Protein AF-I0WU30-F1 (afdb_monomer)

Secondary structure (DSSP, 8-state):
----PPP----TT-BHHHHHHHHHHHTT-----SPP-EE-TTS-EEE-HHHHHHHHTSTTS----EEETTT-BHHHHTSPPP--TT-------

Foldseek 3Di:
DPPPDDDDDFDQQDFLVNVVVVVCVVVVNPDPPDWDWDQDPVQAIETAPVVLVVQCPDDPHGVYDYHYRPRHGPCVVVVPPPPDPPPDDDDDD

pLDDT: mean 78.0, 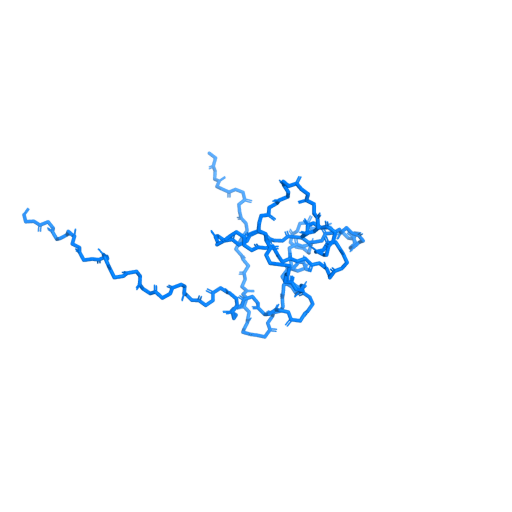std 16.61, range [37.81, 97.12]

InterPro domains:
  IPR024047 MM3350-like superfamily [SSF159941] (8-80)

Radius of gyration: 16.8 Å; Cα contacts (8 Å, |Δi|>4): 99; chains: 1; bounding box: 58×32×36 Å

Sequence (93 aa):
MPSSGNVVAVGPSHTFMDLANAVNDAFGRWDRSHLSMFTLADGRVVTDTEPGAEMAGSIGGPIAEPVDIESSRVARLLAPVGRQPGDVARRPG

Organism: NCBI:txid1165867

Mean predicted aligned error: 10.1 Å

Nearest PDB structures (foldseek):
  4v8m-assembly1_A4  TM=3.014E-01  e=3.904E+00  Trypanosoma brucei brucei TREU927
  8b2l-assembly1_O1  TM=2.544E-01  e=4.788E+00  Nicotiana tabacum
  8q87-assembly1_Ag  TM=2.502E-01  e=5.872E+00  Gallus gallus
  7z3o-assembly1_SH  TM=1.932E-01  e=4.788E+00  Thermochaetoides thermophila DSM 1495

Solvent-accessible surface area (backbone atoms only — not comparable to full-atom values): 6012 Å² total; per-residue (Å²): 127,82,79,93,72,83,91,79,92,80,55,80,79,35,20,41,46,55,50,49,51,52,52,30,60,76,71,70,51,82,77,77,88,63,90,62,76,46,77,45,97,88,48,36,33,35,19,51,62,67,68,26,52,57,43,56,70,40,94,86,42,71,86,26,65,60,36,46,21,75,82,37,34,46,54,69,75,62,47,72,76,70,80,69,94,69,90,77,85,84,79,90,130

Structure (mmCIF, N/CA/C/O backbone):
data_AF-I0WU30-F1
#
_entry.id   AF-I0WU30-F1
#
loop_
_atom_site.group_PDB
_atom_site.id
_atom_site.type_symbol
_atom_site.label_atom_id
_atom_site.label_alt_id
_atom_site.label_comp_id
_atom_site.label_asym_id
_atom_site.label_entity_id
_atom_site.label_seq_id
_atom_site.pdbx_PDB_ins_code
_atom_site.Cartn_x
_atom_site.Cartn_y
_atom_site.Cartn_z
_atom_site.occupancy
_atom_site.B_iso_or_equiv
_atom_site.auth_seq_id
_atom_site.auth_comp_id
_atom_site.auth_asym_id
_atom_site.auth_atom_id
_atom_site.pdbx_PDB_model_num
ATOM 1 N N . MET A 1 1 ? -9.709 -24.138 10.080 1.00 41.09 1 MET A N 1
ATOM 2 C CA . MET A 1 1 ? -8.624 -23.401 10.761 1.00 41.09 1 MET A CA 1
ATOM 3 C C . MET A 1 1 ? -9.052 -21.947 10.882 1.00 41.09 1 MET A C 1
ATOM 5 O O . MET A 1 1 ? -9.683 -21.482 9.936 1.00 41.09 1 MET A O 1
ATOM 9 N N . PRO A 1 2 ? -8.774 -21.237 11.989 1.00 65.50 2 PRO A N 1
ATOM 10 C CA . PRO A 1 2 ? -8.866 -19.775 11.996 1.00 65.50 2 PRO A CA 1
ATOM 11 C C . PRO A 1 2 ? -7.988 -19.234 10.860 1.00 65.50 2 PRO A C 1
ATOM 13 O O . PRO A 1 2 ? -6.967 -19.856 10.552 1.00 65.50 2 PRO A O 1
ATOM 16 N N . SER A 1 3 ? -8.369 -18.135 10.204 1.00 61.41 3 SER A N 1
ATOM 17 C CA . SER A 1 3 ? -7.469 -17.558 9.204 1.00 61.41 3 SER A CA 1
ATOM 18 C C . SER A 1 3 ? -6.204 -17.072 9.913 1.00 61.41 3 SER A C 1
ATOM 20 O O . SER A 1 3 ? -6.267 -16.354 10.906 1.00 61.41 3 SER A O 1
ATOM 22 N N . SER A 1 4 ? -5.039 -17.467 9.411 1.00 72.81 4 SER A N 1
ATOM 23 C CA . SER A 1 4 ? -3.723 -17.011 9.875 1.00 72.81 4 SER A CA 1
ATOM 24 C C . SER A 1 4 ? -3.403 -15.582 9.397 1.00 72.81 4 SER A C 1
ATOM 26 O O . SER A 1 4 ? -2.251 -15.239 9.149 1.00 72.81 4 SER A O 1
ATOM 28 N N . GLY A 1 5 ? -4.434 -14.751 9.214 1.00 77.00 5 GLY A N 1
ATOM 29 C CA . GLY A 1 5 ? -4.303 -13.379 8.736 1.00 77.00 5 GLY A CA 1
ATOM 30 C C . GLY A 1 5 ? -4.067 -12.398 9.882 1.00 77.00 5 GLY A C 1
ATOM 31 O O . GLY A 1 5 ? -4.688 -12.510 10.935 1.00 77.00 5 GLY A O 1
ATOM 32 N N . ASN A 1 6 ? -3.207 -11.406 9.648 1.00 80.12 6 ASN A N 1
ATOM 33 C CA . ASN A 1 6 ? -3.040 -10.246 10.523 1.00 80.12 6 ASN A CA 1
ATOM 34 C C . ASN A 1 6 ? -3.853 -9.060 9.982 1.00 80.12 6 ASN A C 1
ATOM 36 O O . ASN A 1 6 ? -3.941 -8.871 8.769 1.00 80.12 6 ASN A O 1
ATOM 40 N N . VAL A 1 7 ? -4.415 -8.243 10.876 1.00 86.19 7 VAL A N 1
ATOM 41 C CA . VAL A 1 7 ? -5.044 -6.961 10.519 1.00 86.19 7 VAL A CA 1
ATOM 42 C C . VAL A 1 7 ? -4.036 -5.841 10.764 1.00 86.19 7 VAL A C 1
ATOM 44 O O . VAL A 1 7 ? -3.536 -5.703 11.878 1.00 86.19 7 VAL A O 1
ATOM 47 N N . VAL A 1 8 ? -3.754 -5.035 9.736 1.00 85.25 8 VAL A N 1
ATOM 48 C CA . VAL A 1 8 ? -2.822 -3.897 9.801 1.00 85.25 8 VAL A CA 1
ATOM 49 C C . VAL A 1 8 ? -3.589 -2.597 9.557 1.00 85.25 8 VAL A C 1
ATOM 51 O O . VAL A 1 8 ? -4.333 -2.485 8.584 1.00 85.25 8 VAL A O 1
ATOM 54 N N . ALA A 1 9 ? -3.415 -1.608 10.435 1.00 91.12 9 ALA A N 1
ATOM 55 C CA . ALA A 1 9 ? -3.988 -0.277 10.252 1.00 91.12 9 ALA A CA 1
ATOM 56 C C . ALA A 1 9 ? -3.113 0.563 9.308 1.00 91.12 9 ALA A C 1
ATOM 58 O O . ALA A 1 9 ? -1.894 0.615 9.458 1.00 91.12 9 ALA A O 1
ATOM 59 N N . VAL A 1 10 ? -3.739 1.256 8.355 1.00 91.81 10 VAL A N 1
ATOM 60 C CA . VAL A 1 10 ? -3.041 2.048 7.335 1.00 91.81 10 VAL A CA 1
ATOM 61 C C . VAL A 1 10 ? -3.553 3.485 7.358 1.00 91.81 10 VAL A C 1
ATOM 63 O O . VAL A 1 10 ? -4.737 3.737 7.146 1.00 91.81 10 VAL A O 1
ATOM 66 N N . GLY A 1 11 ? -2.653 4.433 7.620 1.00 92.44 11 GLY A N 1
ATOM 67 C CA . GLY A 1 11 ? -2.948 5.859 7.553 1.00 92.44 11 GLY A CA 1
ATOM 68 C C . GLY A 1 11 ? -2.932 6.390 6.112 1.00 92.44 11 GLY A C 1
ATOM 69 O O . GLY A 1 11 ? -2.334 5.779 5.226 1.00 92.44 11 GLY A O 1
ATOM 70 N N . PRO A 1 12 ? -3.530 7.566 5.855 1.00 92.69 12 PRO A N 1
ATOM 71 C CA . PRO A 1 12 ? -3.649 8.134 4.508 1.00 92.69 12 PRO A CA 1
ATOM 72 C C . PRO A 1 12 ? -2.312 8.554 3.876 1.00 92.69 12 PRO A C 1
ATOM 74 O O . PRO A 1 12 ? -2.264 8.808 2.672 1.00 92.69 12 PRO A O 1
ATOM 77 N N . SER A 1 13 ? -1.246 8.651 4.673 1.00 94.69 13 SER A N 1
ATOM 78 C CA . SER A 1 13 ? 0.107 8.982 4.214 1.00 94.69 13 SER A CA 1
ATOM 79 C C . SER A 1 13 ? 1.009 7.763 4.047 1.00 94.69 13 SER A C 1
ATOM 81 O O . SER A 1 13 ? 2.065 7.918 3.448 1.00 94.69 13 SER A O 1
ATOM 83 N N . HIS A 1 14 ? 0.607 6.583 4.536 1.00 96.62 14 HIS A N 1
ATOM 84 C CA . HIS A 1 14 ? 1.455 5.398 4.458 1.00 96.62 14 HIS A CA 1
ATOM 85 C C . HIS A 1 14 ? 1.621 4.929 3.017 1.00 96.62 14 HIS A C 1
ATOM 87 O O . HIS A 1 14 ? 0.645 4.783 2.263 1.00 96.62 14 HIS A O 1
ATOM 93 N N . THR A 1 15 ? 2.872 4.681 2.660 1.00 97.12 15 THR A N 1
ATOM 94 C CA . THR A 1 15 ? 3.255 4.096 1.382 1.00 97.12 15 THR A CA 1
ATOM 95 C C . THR A 1 15 ? 3.152 2.576 1.443 1.00 97.12 15 THR A C 1
ATOM 97 O O . THR A 1 15 ? 2.907 1.986 2.501 1.00 97.12 15 THR A O 1
ATOM 100 N N . PHE A 1 16 ? 3.308 1.907 0.303 1.00 95.88 16 PHE A N 1
ATOM 101 C CA . PHE A 1 16 ? 3.421 0.450 0.306 1.00 95.88 16 PHE A CA 1
ATOM 102 C C . PHE A 1 16 ? 4.735 -0.018 0.954 1.00 95.88 16 PHE A C 1
ATOM 104 O O . PHE A 1 16 ? 4.760 -1.112 1.514 1.00 95.88 16 PHE A O 1
ATOM 111 N N . MET A 1 17 ? 5.784 0.814 0.971 1.00 95.44 17 MET A N 1
ATOM 112 C CA . MET A 1 17 ? 7.011 0.538 1.729 1.00 95.44 17 MET A CA 1
ATOM 113 C C . MET A 1 17 ? 6.759 0.565 3.244 1.00 95.44 17 MET A C 1
ATOM 115 O O . MET A 1 17 ? 7.210 -0.325 3.966 1.00 95.44 17 MET A O 1
ATOM 119 N N . ASP A 1 18 ? 5.970 1.524 3.741 1.00 95.31 18 ASP A N 1
ATOM 120 C CA . ASP A 1 18 ? 5.557 1.543 5.153 1.00 95.31 18 ASP A CA 1
ATOM 121 C C . ASP A 1 18 ? 4.773 0.275 5.520 1.00 95.31 18 ASP A C 1
ATOM 123 O O . ASP A 1 18 ? 5.000 -0.330 6.570 1.00 95.31 18 ASP A O 1
ATOM 127 N N . LEU A 1 19 ? 3.881 -0.170 4.627 1.00 94.56 19 LEU A N 1
ATOM 128 C CA . LEU A 1 19 ? 3.138 -1.418 4.801 1.00 94.56 19 LEU A CA 1
ATOM 129 C C . LEU A 1 19 ? 4.063 -2.645 4.797 1.00 94.56 19 LEU A C 1
ATOM 131 O O . LEU A 1 19 ? 3.899 -3.521 5.643 1.00 94.56 19 LEU A O 1
ATOM 135 N N . ALA A 1 20 ? 5.036 -2.714 3.885 1.00 93.31 20 ALA A N 1
ATOM 136 C CA . ALA A 1 20 ? 6.007 -3.806 3.827 1.00 93.31 20 ALA A CA 1
ATOM 137 C C . ALA A 1 20 ? 6.832 -3.903 5.119 1.00 93.31 20 ALA A C 1
ATOM 139 O O . ALA A 1 20 ? 6.982 -4.989 5.680 1.00 93.31 20 ALA A O 1
ATOM 140 N N . ASN A 1 21 ? 7.289 -2.765 5.646 1.00 91.69 21 ASN A N 1
ATOM 141 C CA . ASN A 1 21 ? 7.982 -2.708 6.932 1.00 91.69 21 ASN A CA 1
ATOM 142 C C . ASN A 1 21 ? 7.088 -3.182 8.087 1.00 91.69 21 ASN A C 1
ATOM 144 O O . ASN A 1 21 ? 7.522 -4.017 8.877 1.00 91.69 21 ASN A O 1
ATOM 148 N N . ALA A 1 22 ? 5.826 -2.742 8.140 1.00 91.69 22 ALA A N 1
ATOM 149 C CA . ALA A 1 22 ? 4.880 -3.193 9.162 1.00 91.69 22 ALA A CA 1
ATOM 150 C C . ALA A 1 22 ? 4.607 -4.708 9.091 1.00 91.69 22 ALA A C 1
ATOM 152 O O . ALA A 1 22 ? 4.491 -5.367 10.125 1.00 91.69 22 ALA A O 1
ATOM 153 N N . VAL A 1 23 ? 4.531 -5.281 7.883 1.00 89.62 23 VAL A N 1
ATOM 154 C CA . VAL A 1 23 ? 4.416 -6.735 7.683 1.00 89.62 23 VAL A CA 1
ATOM 155 C C . VAL A 1 23 ? 5.680 -7.446 8.168 1.00 89.62 23 VAL A C 1
ATOM 157 O O . VAL A 1 23 ? 5.576 -8.417 8.915 1.00 89.62 23 VAL A O 1
ATOM 160 N N . ASN A 1 24 ? 6.868 -6.965 7.800 1.00 89.31 24 ASN A N 1
ATOM 161 C CA . ASN A 1 24 ? 8.130 -7.553 8.254 1.00 89.31 24 ASN A CA 1
ATOM 162 C C . ASN A 1 24 ? 8.236 -7.562 9.784 1.00 89.31 24 ASN A C 1
ATOM 164 O O . ASN A 1 24 ? 8.556 -8.603 10.363 1.00 89.31 24 ASN A O 1
ATOM 168 N N . ASP A 1 25 ? 7.878 -6.455 10.434 1.00 87.38 25 ASP A N 1
ATOM 169 C CA . ASP A 1 25 ? 7.876 -6.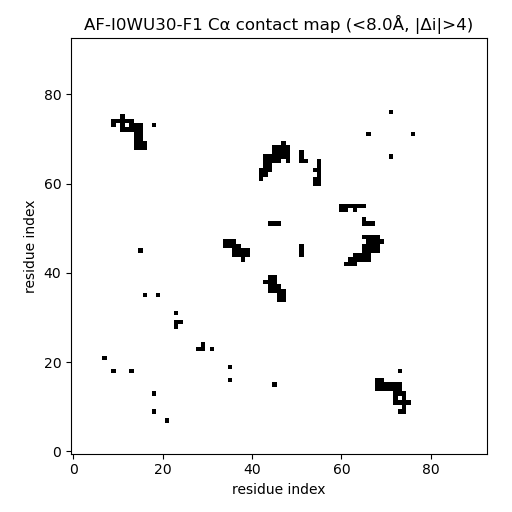336 11.892 1.00 87.38 25 ASP A CA 1
ATOM 170 C C . ASP A 1 25 ? 6.852 -7.298 12.534 1.00 87.38 25 ASP A C 1
ATOM 172 O O . ASP A 1 25 ? 7.181 -7.999 13.493 1.00 87.38 25 ASP A O 1
ATOM 176 N N . ALA A 1 26 ? 5.641 -7.422 11.968 1.00 85.94 26 ALA A N 1
ATOM 177 C CA . ALA A 1 26 ? 4.597 -8.330 12.463 1.00 85.94 26 ALA A CA 1
ATOM 178 C C . ALA A 1 26 ? 4.977 -9.821 12.371 1.00 85.94 26 ALA A C 1
ATOM 180 O O . ALA A 1 26 ? 4.511 -10.629 13.176 1.00 85.94 26 ALA A O 1
ATOM 181 N N . PHE A 1 27 ? 5.822 -10.190 11.405 1.00 82.88 27 PHE A N 1
ATOM 182 C CA . PHE A 1 27 ? 6.315 -11.559 11.217 1.00 82.88 27 PHE A CA 1
ATOM 183 C C . PHE A 1 27 ? 7.739 -11.781 11.761 1.00 82.88 27 PHE A C 1
ATOM 185 O O . PHE A 1 27 ? 8.302 -12.857 11.557 1.00 82.88 27 PHE A O 1
ATOM 192 N N . GLY A 1 28 ? 8.330 -10.798 12.452 1.00 82.62 28 GLY A N 1
ATOM 193 C CA . GLY A 1 28 ? 9.667 -10.912 13.045 1.00 82.62 28 GLY A CA 1
ATOM 194 C C . GLY A 1 28 ? 10.797 -11.077 12.021 1.00 82.62 28 GLY A C 1
ATOM 195 O O . GLY A 1 28 ? 11.838 -11.660 12.335 1.00 82.62 28 GLY A O 1
ATOM 196 N N . ARG A 1 29 ? 10.603 -10.601 10.784 1.00 78.06 29 ARG A N 1
ATOM 197 C CA . ARG A 1 29 ? 11.637 -10.615 9.743 1.00 78.06 29 ARG A CA 1
ATOM 198 C C . ARG A 1 29 ? 12.572 -9.427 9.937 1.00 78.06 29 ARG A C 1
ATOM 200 O O . ARG A 1 29 ? 12.183 -8.277 9.775 1.00 78.06 29 ARG A O 1
ATOM 207 N N . TRP A 1 30 ? 13.815 -9.736 10.285 1.00 69.88 30 TRP A N 1
ATOM 208 C CA . TRP A 1 30 ? 14.859 -8.765 10.611 1.00 69.88 30 TRP A CA 1
ATOM 209 C C . TRP A 1 30 ? 15.798 -8.476 9.431 1.00 69.88 30 TRP A C 1
ATOM 211 O O . TRP A 1 30 ? 16.405 -7.410 9.390 1.00 69.88 30 TRP A O 1
ATOM 221 N N . ASP A 1 31 ? 15.867 -9.374 8.444 1.00 76.25 31 ASP A N 1
ATOM 222 C CA . ASP A 1 31 ? 16.520 -9.112 7.161 1.00 76.25 31 ASP A CA 1
ATOM 223 C C . ASP A 1 31 ? 15.529 -8.450 6.188 1.00 76.25 31 ASP A C 1
ATOM 225 O O . ASP A 1 31 ? 14.565 -9.076 5.739 1.00 76.25 31 ASP A O 1
ATOM 229 N N . ARG A 1 32 ? 15.759 -7.164 5.892 1.00 73.44 32 ARG A N 1
ATOM 230 C CA . ARG A 1 32 ? 14.925 -6.340 5.000 1.00 73.44 32 ARG A CA 1
ATOM 231 C C . ARG A 1 32 ? 15.447 -6.289 3.559 1.00 73.44 32 ARG A C 1
ATOM 233 O O . ARG A 1 32 ? 14.925 -5.520 2.764 1.00 73.44 32 ARG A O 1
ATOM 240 N N . SER A 1 33 ? 16.441 -7.104 3.201 1.00 78.06 33 SER A N 1
ATOM 241 C CA . SER A 1 33 ? 17.010 -7.139 1.844 1.00 78.06 33 SER A CA 1
ATOM 242 C C . SER A 1 33 ? 16.191 -7.951 0.832 1.00 78.06 33 SER A C 1
ATOM 244 O O . SER A 1 33 ? 16.627 -8.147 -0.299 1.00 78.06 33 SER A O 1
ATOM 246 N N . HIS A 1 34 ? 15.011 -8.441 1.217 1.00 76.44 34 HIS A N 1
ATOM 247 C CA . HIS A 1 34 ? 14.134 -9.195 0.327 1.00 76.44 34 HIS A CA 1
ATOM 248 C C . HIS A 1 34 ? 13.157 -8.281 -0.412 1.00 76.44 34 HIS A C 1
ATOM 250 O O . HIS A 1 34 ? 12.620 -7.332 0.159 1.00 76.44 34 HIS A O 1
ATOM 256 N N . LEU A 1 35 ? 12.870 -8.639 -1.665 1.00 86.25 35 LEU A N 1
ATOM 257 C CA . LEU A 1 35 ? 11.877 -7.962 -2.490 1.00 86.25 35 LEU A CA 1
ATOM 258 C C . LEU A 1 35 ? 10.512 -7.925 -1.793 1.00 86.25 35 LEU A C 1
ATOM 260 O O . LEU A 1 35 ? 10.003 -8.954 -1.337 1.00 86.25 35 LEU A O 1
ATOM 264 N N . SER A 1 36 ? 9.900 -6.743 -1.781 1.00 90.88 36 SER A N 1
ATOM 265 C CA . SER A 1 36 ? 8.510 -6.554 -1.375 1.00 90.88 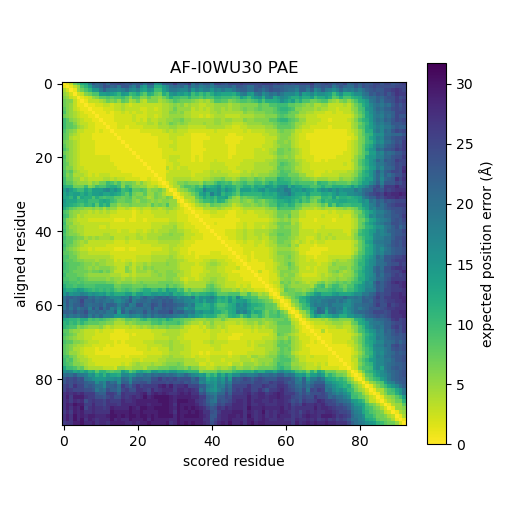36 SER A CA 1
ATOM 266 C C . SER A 1 36 ? 7.633 -6.356 -2.609 1.00 90.88 36 SER A C 1
ATOM 268 O O . SER A 1 36 ? 7.918 -5.529 -3.476 1.00 90.88 36 SER A O 1
ATOM 270 N N . MET A 1 37 ? 6.560 -7.139 -2.703 1.00 91.62 37 MET A N 1
ATOM 271 C CA . MET A 1 37 ? 5.647 -7.106 -3.841 1.00 91.62 37 MET A CA 1
ATOM 272 C C . MET A 1 37 ? 4.205 -7.310 -3.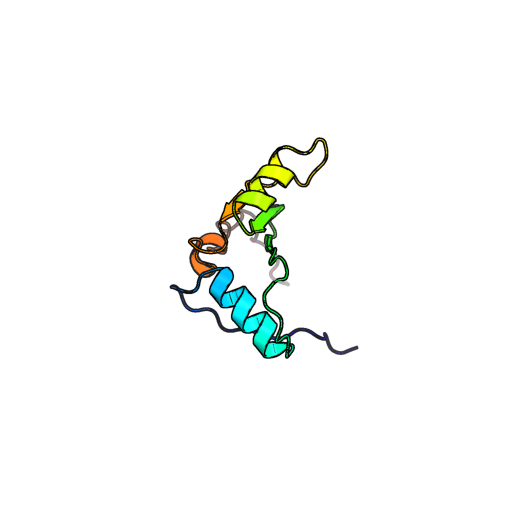384 1.00 91.62 37 MET A C 1
ATOM 274 O O . MET A 1 37 ? 3.914 -8.205 -2.588 1.00 91.62 37 MET A O 1
ATOM 278 N N . PHE A 1 38 ? 3.300 -6.504 -3.931 1.00 91.62 38 PHE A N 1
ATOM 279 C CA . PHE A 1 38 ? 1.865 -6.600 -3.692 1.00 91.62 38 PHE A CA 1
ATOM 280 C C . PHE A 1 38 ? 1.122 -6.720 -5.016 1.00 91.62 38 PHE A C 1
ATOM 282 O O . PHE A 1 38 ? 1.346 -5.931 -5.930 1.00 91.62 38 PHE A O 1
ATOM 289 N N . THR A 1 39 ? 0.192 -7.666 -5.097 1.00 88.94 39 THR A N 1
ATOM 290 C CA . THR A 1 39 ? -0.751 -7.767 -6.213 1.00 88.94 39 THR A CA 1
ATOM 291 C C . THR A 1 39 ? -2.092 -7.213 -5.761 1.0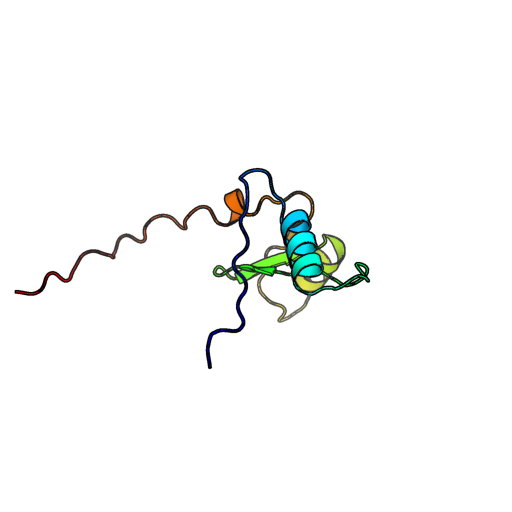0 88.94 39 THR A C 1
ATOM 293 O O . THR A 1 39 ? -2.679 -7.697 -4.791 1.00 88.94 39 THR A O 1
ATOM 296 N N . LEU A 1 40 ? -2.567 -6.178 -6.444 1.00 88.62 40 LEU A N 1
ATOM 297 C CA . LEU A 1 40 ? -3.872 -5.587 -6.179 1.00 88.62 40 LEU A CA 1
ATOM 298 C C . LEU A 1 40 ? -4.976 -6.412 -6.848 1.00 88.62 40 LEU A C 1
ATOM 300 O O . LEU A 1 40 ? -4.739 -7.150 -7.803 1.00 88.62 40 LEU A O 1
ATOM 304 N N . ALA A 1 41 ? -6.210 -6.272 -6.359 1.00 85.44 41 ALA A N 1
ATOM 305 C CA . ALA A 1 41 ? -7.361 -7.009 -6.889 1.00 85.44 41 ALA A CA 1
ATOM 306 C C . ALA A 1 41 ? -7.656 -6.701 -8.371 1.00 85.44 41 ALA A C 1
ATOM 308 O O . ALA A 1 41 ? -8.287 -7.506 -9.049 1.00 85.44 41 ALA A O 1
ATOM 309 N N . ASP A 1 42 ? -7.196 -5.550 -8.867 1.00 83.06 42 ASP A N 1
ATOM 310 C CA . ASP A 1 42 ? -7.301 -5.134 -10.269 1.00 83.06 42 ASP A CA 1
ATOM 311 C C . ASP A 1 42 ? -6.142 -5.633 -11.154 1.00 83.06 42 ASP A C 1
ATOM 313 O O . ASP A 1 42 ? -6.090 -5.306 -12.336 1.00 83.06 42 ASP A O 1
ATOM 317 N N . GLY A 1 43 ? -5.226 -6.438 -10.605 1.00 81.44 43 GLY A N 1
ATOM 318 C CA . GLY A 1 43 ? -4.100 -7.027 -11.330 1.00 81.44 43 GLY A CA 1
ATOM 319 C C . GLY A 1 43 ? -2.836 -6.166 -11.365 1.00 81.44 43 GLY A C 1
ATOM 320 O O . GLY A 1 43 ? -1.805 -6.648 -11.833 1.00 81.44 43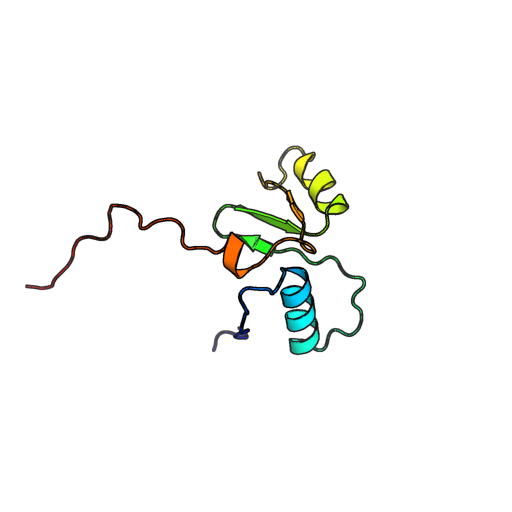 GLY A O 1
ATOM 321 N N . ARG A 1 44 ? -2.864 -4.933 -10.837 1.00 86.75 44 ARG A N 1
ATOM 322 C CA . ARG A 1 44 ? -1.649 -4.113 -10.716 1.00 86.75 44 ARG A CA 1
ATOM 323 C C . ARG A 1 44 ? -0.665 -4.728 -9.729 1.00 86.75 44 ARG A C 1
ATOM 325 O O . ARG A 1 44 ? -1.061 -5.317 -8.719 1.00 86.75 44 ARG A O 1
ATOM 332 N N . VAL A 1 45 ? 0.621 -4.540 -10.007 1.00 89.19 45 VAL A N 1
ATOM 333 C CA . VAL A 1 45 ? 1.715 -4.986 -9.143 1.00 89.19 45 VAL A CA 1
ATOM 334 C C . VAL A 1 45 ? 2.430 -3.764 -8.588 1.00 89.19 45 VAL A C 1
ATOM 336 O O . VAL A 1 45 ? 2.886 -2.901 -9.336 1.00 89.19 45 VAL A O 1
ATOM 339 N N . VAL A 1 46 ? 2.517 -3.701 -7.261 1.00 92.69 46 VAL A N 1
ATOM 340 C CA . VAL A 1 46 ? 3.259 -2.671 -6.533 1.00 92.69 46 VAL A CA 1
ATOM 341 C C . VAL A 1 46 ? 4.561 -3.279 -6.034 1.00 92.69 46 VAL A C 1
ATOM 343 O O . VAL A 1 46 ? 4.530 -4.245 -5.269 1.00 92.69 46 VAL A O 1
ATOM 346 N N . THR A 1 47 ? 5.691 -2.743 -6.481 1.00 93.25 47 THR A N 1
ATOM 347 C CA . THR A 1 47 ? 7.032 -3.238 -6.148 1.00 93.25 47 THR A CA 1
ATOM 348 C C . THR A 1 47 ? 8.081 -2.150 -6.398 1.00 93.25 47 THR A C 1
ATOM 350 O O . THR A 1 47 ? 7.734 -1.035 -6.790 1.00 93.25 47 THR A O 1
ATOM 353 N N . ASP A 1 48 ? 9.353 -2.449 -6.159 1.00 90.38 48 ASP A N 1
ATOM 354 C CA . ASP A 1 48 ? 10.448 -1.548 -6.506 1.00 90.38 48 ASP A CA 1
ATOM 355 C C . ASP A 1 48 ? 10.508 -1.310 -8.024 1.00 90.38 48 ASP A C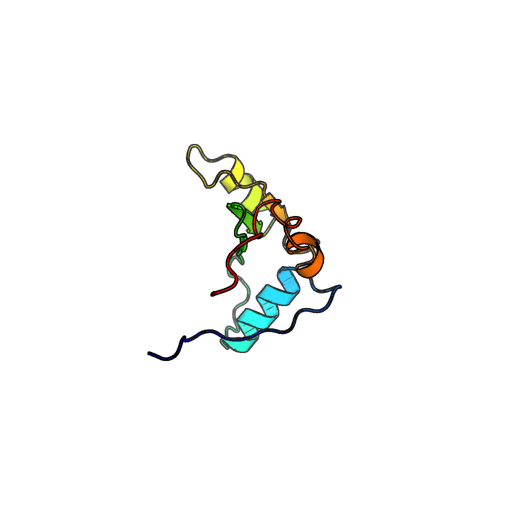 1
ATOM 357 O O . ASP A 1 48 ? 10.148 -2.172 -8.833 1.00 90.38 48 ASP A O 1
ATOM 361 N N . THR A 1 49 ? 10.976 -0.123 -8.416 1.00 87.25 49 THR A N 1
ATOM 362 C CA . THR A 1 49 ? 10.943 0.338 -9.815 1.00 87.25 49 THR A CA 1
ATOM 363 C C . THR A 1 49 ? 11.690 -0.602 -10.769 1.00 87.25 49 THR A C 1
ATOM 365 O O . THR A 1 49 ? 11.184 -0.904 -11.850 1.00 87.25 49 THR A O 1
ATOM 368 N N . GLU A 1 50 ? 12.876 -1.078 -10.381 1.00 87.94 50 GLU A N 1
ATOM 369 C CA . GLU A 1 50 ? 13.714 -1.936 -11.230 1.00 87.94 50 GLU A CA 1
ATOM 370 C C . GLU A 1 50 ? 13.081 -3.326 -11.456 1.00 87.94 50 GLU A C 1
ATOM 372 O O . GLU A 1 50 ? 12.793 -3.647 -12.612 1.00 87.94 50 GLU A O 1
ATOM 377 N N . PRO A 1 51 ? 12.715 -4.099 -10.411 1.00 85.25 51 PRO A N 1
ATOM 378 C CA . PRO A 1 51 ? 11.945 -5.335 -10.581 1.00 85.25 51 PRO A CA 1
ATOM 379 C C . PRO A 1 51 ? 10.630 -5.129 -11.347 1.00 85.25 51 PRO A C 1
ATOM 381 O O . PRO A 1 51 ? 10.250 -5.952 -12.181 1.00 85.25 51 PRO A O 1
ATOM 384 N N . GLY A 1 52 ? 9.931 -4.016 -11.093 1.00 84.12 52 GLY A N 1
ATOM 385 C CA . GLY A 1 52 ? 8.704 -3.643 -11.799 1.00 84.12 52 GLY A CA 1
ATOM 386 C C . GLY A 1 52 ? 8.899 -3.533 -13.312 1.00 84.12 52 GLY A C 1
ATOM 387 O O . GLY A 1 52 ? 8.097 -4.065 -14.084 1.00 84.12 52 GLY A O 1
ATOM 388 N N . ALA A 1 53 ? 9.983 -2.884 -13.740 1.00 82.69 53 ALA A N 1
ATOM 389 C CA . ALA A 1 53 ? 10.320 -2.719 -15.149 1.00 82.69 53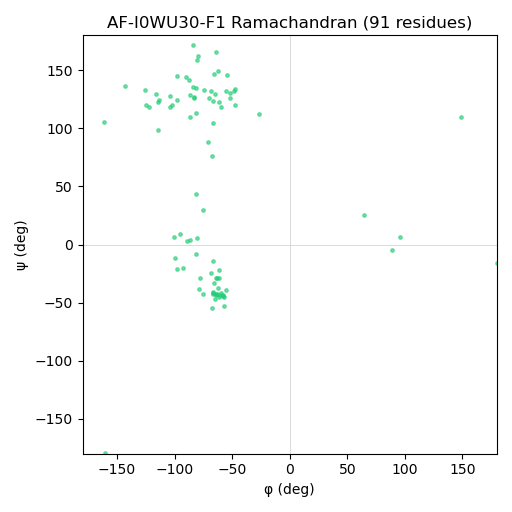 ALA A CA 1
ATOM 390 C C . ALA A 1 53 ? 10.664 -4.055 -15.831 1.00 82.69 53 ALA A C 1
ATOM 392 O O . ALA A 1 53 ? 10.219 -4.302 -16.955 1.00 82.69 53 ALA A O 1
ATOM 393 N N . GLU A 1 54 ? 11.400 -4.938 -15.151 1.00 83.19 54 GLU A N 1
ATOM 394 C CA . GLU A 1 54 ? 11.736 -6.271 -15.671 1.00 83.19 54 GLU A CA 1
ATOM 395 C C . GLU A 1 54 ? 10.487 -7.141 -15.886 1.00 83.19 54 GLU A C 1
ATOM 397 O O . GLU A 1 54 ? 10.332 -7.800 -16.922 1.00 83.19 54 GLU A O 1
ATOM 402 N N . MET A 1 55 ? 9.552 -7.107 -14.933 1.00 78.81 55 MET A N 1
ATOM 403 C CA . MET A 1 55 ? 8.295 -7.852 -15.027 1.00 78.81 55 MET A CA 1
ATOM 404 C C . MET A 1 55 ? 7.399 -7.332 -16.155 1.00 78.81 55 MET A C 1
ATOM 406 O O . MET A 1 55 ? 6.853 -8.135 -16.913 1.00 78.81 55 MET A O 1
ATOM 410 N N . ALA A 1 56 ? 7.289 -6.010 -16.318 1.00 76.50 56 ALA A N 1
ATOM 411 C CA . ALA A 1 56 ? 6.498 -5.397 -17.386 1.00 76.50 56 ALA A CA 1
ATOM 412 C C . ALA A 1 56 ? 7.027 -5.735 -18.796 1.00 76.50 56 ALA A C 1
ATOM 414 O O . ALA A 1 56 ? 6.253 -5.801 -19.751 1.00 76.50 56 ALA A O 1
ATOM 415 N N . GLY A 1 57 ? 8.335 -5.976 -18.932 1.00 71.31 57 GLY A N 1
ATOM 416 C CA . GLY A 1 57 ? 8.969 -6.384 -20.189 1.00 71.31 57 GLY A CA 1
ATOM 417 C 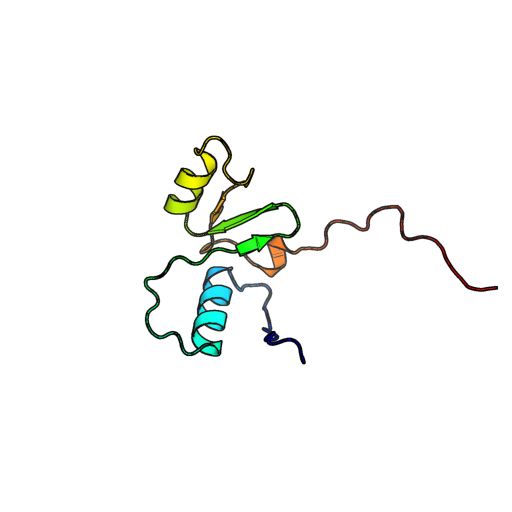C . GLY A 1 57 ? 8.859 -7.880 -20.520 1.00 71.31 57 GLY A C 1
ATOM 418 O O . GLY A 1 57 ? 9.240 -8.288 -21.618 1.00 71.31 57 GLY A O 1
ATOM 419 N N . SER A 1 58 ? 8.356 -8.713 -19.602 1.00 71.06 58 SER A N 1
ATOM 420 C CA . SER A 1 58 ? 8.340 -10.172 -19.761 1.00 71.06 58 SER A CA 1
ATOM 421 C C . SER A 1 58 ? 7.152 -10.663 -20.601 1.00 71.06 58 SER A C 1
ATOM 423 O O . SER A 1 58 ? 5.991 -10.401 -20.286 1.00 71.06 58 SER A O 1
ATOM 425 N N . ILE A 1 59 ? 7.418 -11.453 -21.651 1.00 51.22 59 ILE A N 1
ATOM 426 C CA . ILE A 1 59 ? 6.375 -12.093 -22.473 1.00 51.22 59 ILE A CA 1
ATOM 427 C C . ILE A 1 59 ? 5.640 -13.140 -21.618 1.00 51.22 59 ILE A C 1
ATOM 429 O O . ILE A 1 59 ? 6.171 -14.215 -21.351 1.00 51.22 59 ILE A O 1
ATOM 433 N N . GLY A 1 60 ? 4.417 -12.817 -21.187 1.00 61.28 60 GLY A N 1
ATOM 434 C CA . GLY A 1 60 ? 3.577 -13.682 -20.346 1.00 61.28 60 GLY A CA 1
ATOM 435 C C . GLY A 1 60 ? 3.648 -13.398 -18.841 1.00 61.28 60 GLY A C 1
ATOM 436 O O . GLY A 1 60 ? 3.053 -14.144 -18.065 1.00 61.28 60 GLY A O 1
ATOM 437 N N . GLY A 1 61 ? 4.345 -12.333 -18.427 1.00 56.75 61 GLY A N 1
ATOM 438 C CA . GLY A 1 61 ? 4.266 -11.818 -17.059 1.00 56.75 61 GLY A CA 1
ATOM 439 C C . GLY A 1 61 ? 2.861 -11.295 -16.727 1.00 56.75 61 GLY A C 1
ATOM 440 O O . GLY A 1 61 ? 2.045 -11.110 -17.638 1.00 56.75 61 GLY A O 1
ATOM 441 N N . PRO A 1 62 ? 2.538 -11.062 -15.439 1.00 55.94 62 PRO A N 1
ATOM 442 C CA . PRO A 1 62 ? 1.286 -10.404 -15.087 1.00 55.94 62 PRO A CA 1
ATOM 443 C C . PRO A 1 62 ? 1.179 -9.107 -15.898 1.00 55.94 62 PRO A C 1
ATOM 445 O O . PRO A 1 62 ? 2.145 -8.350 -15.970 1.00 55.94 62 PRO A O 1
ATOM 448 N N . ILE A 1 63 ? 0.032 -8.881 -16.549 1.00 56.25 63 ILE A N 1
ATOM 449 C CA . ILE A 1 63 ? -0.275 -7.631 -17.258 1.00 56.25 63 ILE A CA 1
ATOM 450 C C . ILE A 1 63 ? -0.418 -6.548 -16.185 1.00 56.25 63 ILE A C 1
ATOM 452 O O . ILE A 1 63 ? -1.520 -6.212 -15.764 1.00 56.25 63 ILE A O 1
ATOM 456 N N . ALA A 1 64 ? 0.705 -6.093 -15.652 1.00 63.62 64 ALA A N 1
ATOM 457 C CA . ALA A 1 64 ? 0.757 -5.249 -14.483 1.00 63.62 64 ALA A CA 1
ATOM 458 C C . ALA A 1 64 ? 1.471 -3.960 -14.854 1.00 63.62 64 ALA A C 1
ATOM 460 O O . ALA A 1 64 ? 2.641 -3.961 -15.228 1.00 63.62 64 ALA A O 1
ATOM 461 N N . GLU A 1 65 ? 0.745 -2.853 -14.739 1.00 73.38 65 GLU A N 1
ATOM 462 C CA . GLU A 1 65 ? 1.361 -1.538 -14.632 1.00 73.38 65 GLU A CA 1
ATOM 463 C C . GLU A 1 65 ? 2.256 -1.550 -13.380 1.00 73.38 65 GLU A C 1
ATOM 465 O O . GLU A 1 65 ? 1.732 -1.798 -12.285 1.00 73.38 65 GLU A O 1
ATOM 470 N N . PRO A 1 66 ? 3.582 -1.355 -13.514 1.00 77.62 66 PRO A N 1
ATOM 471 C CA . PRO A 1 66 ? 4.464 -1.316 -12.362 1.00 77.62 66 PRO A CA 1
ATOM 472 C C . PRO A 1 66 ? 4.193 -0.039 -11.568 1.00 77.62 66 PRO A C 1
ATOM 474 O O . PRO A 1 66 ? 4.232 1.070 -12.103 1.00 77.62 66 PRO A O 1
ATOM 477 N N . VAL A 1 67 ? 3.916 -0.206 -10.279 1.00 86.94 67 VAL A N 1
ATOM 478 C CA . VAL A 1 67 ? 3.666 0.894 -9.350 1.00 86.94 67 VAL A CA 1
ATOM 479 C C . VAL A 1 67 ? 4.780 0.917 -8.312 1.00 86.94 67 VAL A C 1
ATOM 481 O O . VAL A 1 67 ? 4.988 -0.069 -7.610 1.00 86.94 67 VAL A O 1
ATOM 484 N N . ASP A 1 68 ? 5.471 2.050 -8.202 1.00 91.00 68 ASP A N 1
ATOM 485 C CA . ASP A 1 68 ? 6.587 2.214 -7.270 1.00 91.00 68 ASP A CA 1
ATOM 486 C C . ASP A 1 68 ? 6.124 2.156 -5.808 1.00 91.00 68 ASP A C 1
ATOM 488 O O . ASP A 1 68 ? 5.275 2.943 -5.379 1.00 91.00 68 ASP A O 1
ATOM 492 N N . ILE A 1 69 ? 6.701 1.237 -5.040 1.00 94.19 69 ILE A N 1
ATOM 493 C CA . ILE A 1 69 ? 6.372 0.967 -3.639 1.00 94.19 69 ILE A CA 1
ATOM 494 C C . ILE A 1 69 ? 6.703 2.129 -2.690 1.00 94.19 69 ILE A C 1
ATOM 496 O O . ILE A 1 69 ? 5.978 2.338 -1.708 1.00 94.19 69 ILE A O 1
ATOM 500 N N . GLU A 1 70 ? 7.764 2.889 -2.972 1.00 94.38 70 GLU A N 1
ATOM 501 C CA . GLU A 1 70 ? 8.261 3.930 -2.069 1.00 94.38 70 GLU A CA 1
ATOM 502 C C . GLU A 1 70 ? 7.378 5.174 -2.085 1.00 94.38 70 GLU A C 1
ATOM 504 O O . GLU A 1 70 ? 7.078 5.737 -1.034 1.00 94.38 70 GLU A O 1
ATOM 509 N N . SER A 1 71 ? 6.928 5.606 -3.263 1.00 93.81 71 SER A N 1
ATOM 510 C CA . SER A 1 71 ? 6.146 6.839 -3.413 1.00 93.81 71 SER A CA 1
ATOM 511 C C . SER A 1 71 ? 4.629 6.622 -3.366 1.00 93.81 71 SER A C 1
ATOM 513 O O . SER A 1 71 ? 3.850 7.549 -3.095 1.00 93.81 71 SER A O 1
ATOM 515 N N . SER A 1 72 ? 4.176 5.393 -3.609 1.00 93.50 72 SER A N 1
ATOM 516 C CA . SER A 1 72 ? 2.760 5.084 -3.755 1.00 93.50 72 SER A CA 1
ATOM 517 C C . SER A 1 72 ? 2.056 4.870 -2.427 1.00 93.50 72 SER A C 1
ATOM 519 O O . SER A 1 72 ? 2.423 4.008 -1.634 1.00 93.50 72 SER A O 1
ATOM 521 N N . ARG A 1 73 ? 0.969 5.614 -2.200 1.00 95.62 73 ARG A N 1
ATOM 522 C CA . ARG A 1 73 ? 0.170 5.522 -0.970 1.00 95.62 73 ARG A CA 1
ATOM 523 C C . ARG A 1 73 ? -0.899 4.442 -1.053 1.00 95.62 73 ARG A C 1
ATOM 525 O O . ARG A 1 73 ? -1.742 4.478 -1.952 1.00 95.62 73 ARG A O 1
ATOM 532 N N . VAL A 1 74 ? -0.935 3.566 -0.050 1.00 93.88 74 VAL A N 1
ATOM 533 C CA . VAL A 1 74 ? -1.873 2.433 0.033 1.00 93.88 74 VAL A CA 1
ATOM 534 C C . VAL A 1 74 ? -3.322 2.911 -0.041 1.00 93.88 74 VAL A C 1
ATOM 536 O O . VAL A 1 74 ? -4.073 2.497 -0.921 1.00 93.88 74 VAL A O 1
ATOM 539 N N . ALA A 1 75 ? -3.706 3.865 0.812 1.00 92.25 75 ALA A N 1
ATOM 540 C CA . ALA A 1 75 ? -5.077 4.377 0.863 1.00 92.25 75 ALA A CA 1
ATOM 541 C C . ALA A 1 75 ? -5.533 5.045 -0.449 1.00 92.25 75 ALA A C 1
ATOM 543 O O . ALA A 1 75 ? -6.721 5.047 -0.764 1.00 92.25 75 ALA A O 1
ATOM 544 N N . ARG A 1 76 ? -4.600 5.616 -1.223 1.00 90.62 76 ARG A N 1
ATOM 545 C CA . ARG A 1 76 ? -4.911 6.287 -2.492 1.00 90.62 76 ARG A CA 1
ATOM 546 C C . ARG A 1 76 ? -5.115 5.289 -3.627 1.00 90.62 76 ARG A C 1
ATOM 548 O O . ARG A 1 76 ? -5.990 5.500 -4.458 1.00 90.62 76 ARG A O 1
ATOM 555 N N . LEU A 1 77 ? -4.319 4.225 -3.662 1.00 88.69 77 LEU A N 1
ATOM 556 C CA . LEU A 1 77 ? -4.400 3.192 -4.698 1.00 88.69 77 LEU A CA 1
ATOM 557 C C . LEU A 1 77 ? -5.549 2.212 -4.486 1.00 88.69 77 LEU A C 1
ATOM 559 O O . LEU A 1 77 ? -6.078 1.693 -5.465 1.00 88.69 77 LEU A O 1
ATOM 563 N N . LEU A 1 78 ? -5.937 2.006 -3.226 1.00 85.06 78 LEU A N 1
ATOM 564 C CA . LEU A 1 78 ? -7.096 1.209 -2.831 1.00 85.06 78 LEU A CA 1
ATOM 565 C C . LEU A 1 78 ? -8.392 2.023 -2.752 1.00 85.06 78 LEU A C 1
ATOM 567 O O . LEU A 1 78 ? -9.410 1.476 -2.324 1.00 85.06 78 LEU A O 1
ATOM 571 N N . ALA A 1 79 ? -8.366 3.318 -3.105 1.00 70.88 79 ALA A N 1
ATOM 572 C CA . ALA A 1 79 ? -9.575 4.134 -3.140 1.00 70.88 79 ALA A CA 1
ATOM 573 C C . ALA A 1 79 ? -10.660 3.357 -3.902 1.00 70.88 79 ALA A C 1
ATOM 575 O O . ALA A 1 79 ? -10.351 2.771 -4.943 1.00 70.88 79 ALA A O 1
ATOM 576 N N . PRO A 1 80 ? -11.883 3.274 -3.348 1.00 56.06 80 PRO A N 1
ATOM 577 C CA . PRO A 1 80 ? -12.865 2.294 -3.774 1.00 56.06 80 PRO A CA 1
ATOM 578 C C . PRO A 1 80 ? -13.024 2.361 -5.285 1.00 56.06 80 PRO A C 1
ATOM 580 O O . PRO A 1 80 ? -13.300 3.435 -5.828 1.00 56.06 80 PRO A O 1
ATOM 583 N N . VAL A 1 81 ? -12.860 1.209 -5.948 1.00 51.12 81 VAL A N 1
ATOM 584 C CA . VAL A 1 81 ? -13.354 1.041 -7.313 1.00 51.12 81 VAL A CA 1
ATOM 585 C C . VAL A 1 81 ? -14.787 1.568 -7.274 1.00 51.12 81 VAL A C 1
ATOM 587 O O . VAL A 1 81 ? -15.567 1.171 -6.401 1.00 51.12 81 VAL A O 1
ATOM 590 N N . GLY A 1 82 ? -15.084 2.600 -8.068 1.00 42.16 82 GLY A N 1
ATOM 591 C CA . GLY A 1 82 ? -16.365 3.294 -7.983 1.00 42.16 82 GLY A CA 1
ATOM 592 C C . GLY A 1 82 ? -17.497 2.271 -7.955 1.00 42.16 82 GLY A C 1
ATOM 593 O O . GLY A 1 82 ? -17.450 1.311 -8.720 1.00 42.16 82 GLY A O 1
ATOM 594 N N . ARG A 1 83 ? -18.458 2.446 -7.034 1.00 39.62 83 ARG A N 1
ATOM 595 C CA . ARG A 1 83 ? -19.686 1.642 -6.915 1.00 39.62 83 ARG A CA 1
ATOM 596 C C . ARG A 1 83 ? -20.068 1.063 -8.280 1.00 39.62 83 ARG A C 1
ATOM 598 O O . ARG A 1 83 ? -20.462 1.821 -9.165 1.00 39.62 83 ARG A O 1
ATOM 605 N N . GLN A 1 84 ? -19.976 -0.254 -8.439 1.00 43.19 84 GLN A N 1
ATOM 606 C CA . GLN A 1 84 ? -20.447 -0.904 -9.654 1.00 43.19 84 GLN A CA 1
ATOM 607 C C . GLN A 1 84 ? -21.960 -0.644 -9.767 1.00 43.19 84 GLN A C 1
ATOM 609 O O . GLN A 1 84 ? -22.694 -0.931 -8.812 1.00 43.19 84 GLN A O 1
ATOM 614 N N . PRO A 1 85 ? -22.459 -0.040 -10.862 1.00 37.81 85 PRO A N 1
ATOM 615 C CA . PRO A 1 85 ? -23.886 0.194 -11.033 1.00 37.81 85 PRO A CA 1
ATOM 616 C C . PRO A 1 85 ? -24.557 -1.159 -11.292 1.00 37.81 85 PRO A C 1
ATOM 618 O O . PRO A 1 85 ? -24.650 -1.616 -12.425 1.00 37.81 85 PRO A O 1
ATOM 621 N N . GLY A 1 86 ? -24.955 -1.841 -10.219 1.00 46.56 86 GLY A N 1
ATOM 622 C CA . GLY A 1 86 ? -25.551 -3.177 -10.290 1.00 46.56 86 GLY A CA 1
ATOM 623 C C . GLY A 1 86 ? -25.938 -3.789 -8.945 1.00 46.56 86 GLY A C 1
ATOM 624 O O . GLY A 1 86 ? -26.755 -4.700 -8.923 1.00 46.56 86 GLY A O 1
ATOM 625 N N . ASP A 1 87 ? -25.448 -3.259 -7.821 1.00 50.03 87 ASP A N 1
ATOM 626 C CA . ASP A 1 87 ? -25.746 -3.801 -6.485 1.00 50.03 87 ASP A CA 1
ATOM 627 C C . ASP A 1 87 ? -27.109 -3.329 -5.924 1.00 50.03 87 ASP A C 1
ATOM 629 O O . ASP A 1 87 ? -27.259 -2.924 -4.770 1.00 50.03 87 ASP A O 1
ATOM 633 N N . VAL A 1 88 ? -28.137 -3.346 -6.777 1.00 55.03 88 VAL A N 1
ATOM 634 C CA . VAL A 1 88 ? -29.541 -3.225 -6.375 1.00 55.03 88 VAL A CA 1
ATOM 635 C C . VAL A 1 88 ? -30.231 -4.539 -6.711 1.00 55.03 88 VAL A C 1
ATOM 637 O O . VAL A 1 88 ? -30.630 -4.749 -7.850 1.00 55.03 88 VAL A O 1
ATOM 640 N N . ALA A 1 89 ? -30.384 -5.397 -5.700 1.00 54.16 89 ALA A N 1
ATOM 641 C CA . ALA A 1 89 ? -31.634 -6.081 -5.339 1.00 54.16 89 ALA A CA 1
ATOM 642 C C . ALA A 1 89 ? -31.385 -7.464 -4.721 1.00 54.16 89 ALA A C 1
ATOM 644 O O . ALA A 1 89 ? -31.149 -8.444 -5.420 1.00 54.16 89 ALA A O 1
ATOM 645 N N . ARG A 1 90 ? -31.656 -7.580 -3.417 1.00 46.88 90 ARG A N 1
ATOM 646 C CA . ARG A 1 90 ? -32.699 -8.505 -2.947 1.00 46.88 90 ARG A CA 1
ATOM 647 C C . ARG A 1 90 ? -33.132 -8.127 -1.533 1.00 46.88 90 ARG A C 1
ATOM 649 O O . ARG A 1 90 ? -32.415 -8.359 -0.568 1.00 46.88 90 ARG A O 1
ATOM 656 N N . ARG A 1 91 ? -34.320 -7.532 -1.411 1.00 49.94 91 ARG A N 1
ATOM 657 C CA . ARG A 1 91 ? -35.077 -7.564 -0.153 1.00 49.94 91 ARG A CA 1
ATOM 658 C C . ARG A 1 91 ? -35.862 -8.881 -0.128 1.00 49.94 91 ARG A C 1
ATOM 660 O O . ARG A 1 91 ? -36.421 -9.223 -1.171 1.00 49.94 91 ARG A O 1
ATOM 667 N N . PRO A 1 92 ? -35.904 -9.619 0.989 1.00 52.97 92 PRO A N 1
ATOM 668 C CA . PRO A 1 92 ? -36.812 -10.749 1.114 1.00 52.97 92 PRO A CA 1
ATOM 669 C C . PRO A 1 92 ? -38.242 -10.224 1.313 1.00 52.97 92 PRO A C 1
ATOM 671 O O . PRO A 1 92 ? -38.455 -9.292 2.093 1.00 52.97 92 PRO A O 1
ATOM 674 N N . GLY A 1 93 ? -39.180 -10.792 0.557 1.00 59.44 93 GLY A N 1
ATOM 675 C CA . GLY A 1 93 ? -40.616 -10.759 0.839 1.00 59.44 93 GLY A CA 1
ATOM 676 C C . GLY A 1 93 ? -41.044 -12.065 1.486 1.00 59.44 93 GLY A C 1
ATOM 677 O O . GLY A 1 93 ? -40.287 -13.053 1.334 1.00 59.44 93 GLY A O 1
#